Protein AF-A0A150IZF8-F1 (afdb_monomer_lite)

Structure (mmCIF, N/CA/C/O backbone):
data_AF-A0A150IZF8-F1
#
_entry.id   AF-A0A150IZF8-F1
#
loop_
_atom_site.group_PDB
_atom_site.id
_atom_site.type_symbol
_atom_site.label_atom_id
_atom_site.label_alt_id
_atom_site.label_comp_id
_atom_site.label_asym_id
_atom_site.label_entity_id
_atom_site.label_seq_id
_at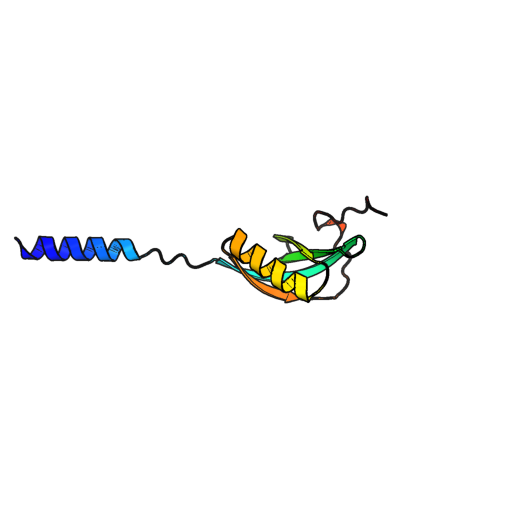om_site.pdbx_PDB_ins_code
_atom_site.Cartn_x
_atom_site.Cartn_y
_atom_site.Cartn_z
_atom_site.occupancy
_atom_site.B_iso_or_equiv
_atom_site.auth_seq_id
_atom_site.auth_comp_id
_atom_site.auth_asym_id
_atom_site.auth_atom_id
_atom_site.pdbx_PDB_model_num
ATOM 1 N N . MET A 1 1 ? -37.671 -17.285 40.863 1.00 53.28 1 MET A N 1
ATOM 2 C CA . MET A 1 1 ? -36.361 -17.750 40.343 1.00 53.28 1 MET A CA 1
ATOM 3 C C . MET A 1 1 ? -36.302 -17.890 38.814 1.00 53.28 1 MET A C 1
ATOM 5 O O . MET A 1 1 ? -35.320 -17.443 38.245 1.00 53.28 1 MET A O 1
ATOM 9 N N . LYS A 1 2 ? -37.339 -18.389 38.111 1.00 56.00 2 LYS A N 1
ATOM 10 C CA . LYS A 1 2 ? -37.344 -18.527 36.628 1.00 56.00 2 LYS A CA 1
ATOM 11 C C . LYS A 1 2 ? -37.054 -17.243 35.820 1.00 56.00 2 LYS A C 1
ATOM 13 O O . LYS A 1 2 ? -36.410 -17.320 34.784 1.00 56.00 2 LYS A O 1
ATOM 18 N N . LYS A 1 3 ? -37.501 -16.069 36.289 1.00 58.09 3 LYS A N 1
ATOM 19 C CA . LYS A 1 3 ? -37.347 -14.792 35.557 1.00 58.09 3 LYS A CA 1
ATOM 20 C C . LYS A 1 3 ? -35.904 -14.263 35.531 1.00 58.09 3 LYS A C 1
ATOM 22 O O . LYS A 1 3 ? -35.521 -13.610 34.574 1.00 58.09 3 LYS A O 1
ATOM 27 N N . ILE A 1 4 ? -35.102 -14.583 36.549 1.00 70.19 4 ILE A N 1
ATOM 28 C CA . ILE A 1 4 ? -33.710 -14.114 36.671 1.00 70.19 4 ILE A CA 1
ATOM 29 C C . ILE A 1 4 ? -32.796 -14.880 35.709 1.00 70.19 4 ILE A C 1
ATOM 31 O O . ILE A 1 4 ? -31.938 -14.281 35.073 1.00 70.19 4 ILE A O 1
ATOM 35 N N . ALA A 1 5 ? -33.039 -16.183 35.532 1.00 71.00 5 ALA A N 1
ATOM 36 C CA . ALA A 1 5 ? -32.301 -17.007 34.575 1.00 71.00 5 ALA A CA 1
ATOM 37 C C . ALA A 1 5 ? -32.476 -16.515 33.129 1.00 71.00 5 ALA A C 1
ATOM 39 O O . ALA A 1 5 ? -31.529 -16.533 32.350 1.00 71.00 5 ALA A O 1
ATOM 40 N N . PHE A 1 6 ? -33.670 -16.019 32.793 1.00 73.44 6 PHE A N 1
ATOM 41 C CA . PHE A 1 6 ? -33.952 -15.481 31.464 1.00 73.44 6 PHE A CA 1
ATOM 42 C C . PHE A 1 6 ? -33.208 -14.163 31.204 1.00 73.44 6 PHE A C 1
ATOM 44 O O . PHE A 1 6 ? -32.656 -13.970 30.127 1.00 73.44 6 PHE A O 1
ATOM 51 N N . VAL A 1 7 ? -33.127 -13.286 32.210 1.00 76.56 7 VAL A N 1
ATOM 52 C CA . VAL A 1 7 ? -32.376 -12.023 32.118 1.00 76.56 7 VAL A CA 1
ATOM 53 C C . VAL A 1 7 ? -30.869 -12.279 32.033 1.00 76.56 7 VAL A C 1
ATOM 55 O O . VAL A 1 7 ? -30.191 -11.641 31.233 1.00 76.56 7 VAL A O 1
ATOM 58 N N . LEU A 1 8 ? -30.345 -13.248 32.793 1.00 71.00 8 LEU A N 1
ATOM 59 C CA . LEU A 1 8 ? -28.930 -13.622 32.721 1.00 71.00 8 LEU A CA 1
ATOM 60 C C . LEU A 1 8 ? -28.556 -14.245 31.370 1.00 71.00 8 LEU A C 1
ATOM 62 O O . LEU A 1 8 ? -27.509 -13.917 30.822 1.00 71.00 8 LEU A O 1
ATOM 66 N N . ALA A 1 9 ? -29.414 -15.108 30.817 1.00 73.56 9 ALA A N 1
ATOM 67 C CA . ALA A 1 9 ? -29.203 -15.699 29.497 1.00 73.56 9 ALA A CA 1
ATOM 68 C C . ALA A 1 9 ? -29.235 -14.639 28.385 1.00 73.56 9 ALA A C 1
ATOM 70 O O . ALA A 1 9 ? -28.423 -14.687 27.464 1.00 73.56 9 ALA A O 1
ATOM 71 N N . LEU A 1 10 ? -30.127 -13.649 28.501 1.00 71.81 10 LEU A N 1
ATOM 72 C CA . LEU A 1 10 ? -30.210 -12.533 27.561 1.00 71.81 10 LEU A CA 1
ATOM 73 C C . LEU A 1 10 ? -28.962 -11.637 27.626 1.00 71.81 10 LEU A C 1
ATOM 75 O O . LEU A 1 10 ? -28.427 -11.260 26.588 1.00 71.81 10 LEU A O 1
ATOM 79 N N . LEU A 1 11 ? -28.461 -11.342 28.831 1.00 71.62 11 LEU A N 1
ATOM 80 C CA . LEU A 1 11 ? -27.217 -10.587 29.030 1.00 71.62 11 LEU A CA 1
ATOM 81 C C . LEU A 1 11 ? -25.992 -11.337 28.492 1.00 71.62 11 LEU A C 1
ATOM 83 O O . LEU A 1 11 ? -25.106 -10.712 27.916 1.00 71.62 11 LEU A O 1
ATOM 87 N N . PHE A 1 12 ? -25.963 -12.667 28.612 1.00 68.75 12 PHE A N 1
ATOM 88 C CA . PHE A 1 12 ? -24.915 -13.490 28.004 1.00 68.75 12 PHE A CA 1
ATOM 89 C C . PHE A 1 12 ? -24.959 -13.447 26.470 1.00 68.75 12 PHE A C 1
ATOM 91 O O . PHE A 1 12 ? -23.918 -13.290 25.839 1.00 68.75 12 PHE A O 1
ATOM 98 N N . PHE A 1 13 ? -26.152 -13.508 25.870 1.00 64.25 13 PHE A N 1
ATOM 99 C CA . PHE A 1 13 ? -26.325 -13.384 24.417 1.00 64.25 13 PHE A CA 1
ATOM 100 C C . PHE A 1 13 ? -25.950 -11.991 23.885 1.00 64.25 13 PHE A C 1
ATOM 102 O O . PHE A 1 13 ? -25.356 -11.872 22.814 1.00 64.25 13 PHE A O 1
ATOM 109 N N . LEU A 1 14 ? -26.250 -10.932 24.642 1.00 61.03 14 LEU A N 1
ATOM 110 C CA . LEU A 1 14 ? -25.866 -9.557 24.305 1.00 61.03 14 L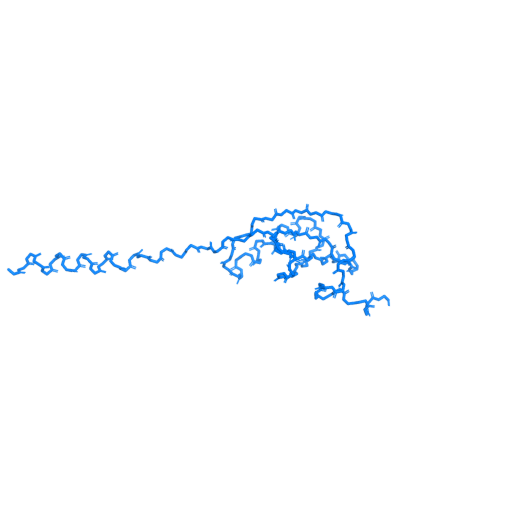EU A CA 1
ATOM 111 C C . LEU A 1 14 ? -24.365 -9.299 24.511 1.00 61.03 14 LEU A C 1
ATOM 113 O O . LEU A 1 14 ? -23.777 -8.512 23.777 1.00 61.03 14 LEU A O 1
ATOM 117 N N . GLY A 1 15 ? -23.717 -9.991 25.453 1.00 60.16 15 GLY A N 1
ATOM 118 C CA . GLY A 1 15 ? -22.269 -9.901 25.660 1.00 60.16 15 GLY A CA 1
ATOM 119 C C . GLY A 1 15 ? -21.454 -10.445 24.481 1.00 60.16 15 GLY A C 1
ATOM 120 O O . GLY A 1 15 ? -20.386 -9.913 24.180 1.00 60.16 15 GLY A O 1
ATOM 121 N N . THR A 1 16 ? -21.972 -11.451 23.768 1.00 60.75 16 THR A N 1
ATOM 122 C CA . THR A 1 16 ? -21.264 -12.108 22.654 1.00 60.75 16 THR A CA 1
ATOM 123 C C . THR A 1 16 ? -21.304 -11.355 21.322 1.00 60.75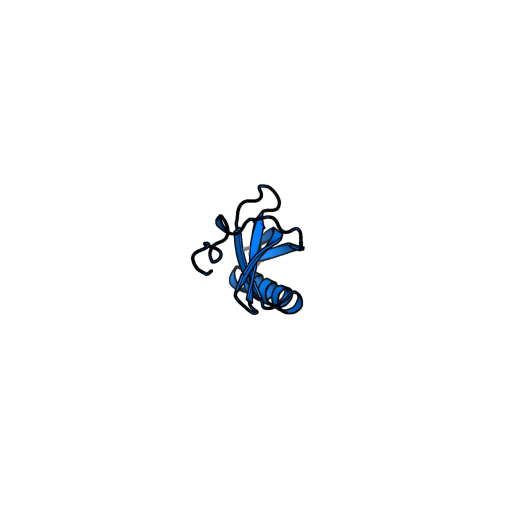 16 THR A C 1
ATOM 125 O O . THR A 1 16 ? -20.491 -11.644 20.452 1.00 60.75 16 THR A O 1
ATOM 128 N N . VAL A 1 17 ? -22.194 -10.372 21.143 1.00 58.03 17 VAL A N 1
ATOM 129 C CA . VAL A 1 17 ? -22.300 -9.589 19.888 1.00 58.03 17 VAL A CA 1
ATOM 130 C C . VAL A 1 17 ? -21.377 -8.362 19.837 1.00 58.03 17 VAL A C 1
ATOM 132 O O . VAL A 1 17 ? -21.396 -7.612 18.867 1.00 58.03 17 VAL A O 1
ATOM 135 N N . SER A 1 18 ? -20.521 -8.166 20.842 1.00 54.22 18 SER A N 1
ATOM 136 C CA . SER A 1 18 ? -19.714 -6.943 20.995 1.00 54.22 18 SER A CA 1
ATOM 137 C C . SER A 1 18 ? -18.440 -6.875 20.142 1.00 54.22 18 SER A C 1
ATOM 139 O O . SER A 1 18 ? -17.687 -5.915 20.265 1.00 54.22 18 SER A O 1
ATOM 141 N N . MET A 1 19 ? -18.168 -7.856 19.279 1.00 58.88 19 MET A N 1
ATOM 142 C CA . MET A 1 19 ? -16.984 -7.840 18.410 1.00 58.88 19 MET A CA 1
ATOM 143 C C . MET A 1 19 ? -17.380 -7.607 16.953 1.00 58.88 19 MET A C 1
ATOM 145 O O . MET A 1 19 ? -17.139 -8.438 16.082 1.00 58.88 19 MET A O 1
ATOM 149 N N . ALA A 1 20 ? -17.985 -6.455 16.668 1.00 58.81 20 ALA A N 1
ATOM 150 C CA . ALA A 1 20 ? -17.855 -5.892 15.332 1.00 58.81 20 ALA A CA 1
ATOM 151 C C . ALA A 1 20 ? -16.385 -5.463 15.186 1.00 58.81 20 ALA A C 1
ATOM 153 O O . ALA A 1 20 ? -15.979 -4.457 15.765 1.00 58.81 20 ALA A O 1
ATOM 154 N N . SER A 1 21 ? -15.567 -6.277 14.508 1.00 59.34 21 SER A N 1
ATOM 155 C CA . SER A 1 21 ? -14.180 -5.914 14.204 1.00 59.34 21 SER A CA 1
ATOM 156 C C . SER A 1 21 ? -14.202 -4.648 13.351 1.00 59.34 21 SER A C 1
ATOM 158 O O . SER A 1 21 ? -14.667 -4.668 12.212 1.00 59.34 21 SER A O 1
ATOM 160 N N . ALA A 1 22 ? -13.779 -3.524 13.923 1.00 69.75 22 ALA A N 1
ATOM 161 C CA . ALA A 1 22 ? -13.571 -2.308 13.161 1.00 69.75 22 ALA A CA 1
ATOM 162 C C . ALA A 1 22 ? -12.259 -2.474 12.384 1.00 69.75 22 ALA A C 1
ATOM 164 O O . ALA A 1 22 ? -11.182 -2.415 12.978 1.00 69.75 22 ALA A O 1
ATOM 165 N N . THR A 1 23 ? -12.352 -2.705 11.072 1.00 78.12 23 THR A N 1
ATOM 166 C CA . THR A 1 23 ? -11.195 -2.729 10.167 1.00 78.12 23 THR A CA 1
ATOM 167 C C . THR A 1 23 ? -10.349 -1.472 10.384 1.00 78.12 23 THR A C 1
ATOM 169 O O . THR A 1 23 ? -10.857 -0.345 10.394 1.00 78.12 23 THR A O 1
ATOM 172 N N . THR A 1 24 ? -9.045 -1.656 10.599 1.00 86.88 24 THR A N 1
ATOM 173 C CA . THR A 1 24 ? -8.159 -0.554 10.997 1.00 86.88 24 THR A CA 1
ATOM 174 C C . THR A 1 24 ? -7.966 0.403 9.825 1.00 86.88 24 THR A C 1
ATOM 176 O O . THR A 1 24 ? -7.480 0.004 8.771 1.00 86.88 24 THR A O 1
ATOM 179 N N . THR A 1 25 ? -8.314 1.680 10.001 1.00 91.44 25 THR A N 1
ATOM 180 C CA . THR A 1 25 ? -8.102 2.700 8.964 1.00 91.44 25 THR A CA 1
ATOM 181 C C . THR A 1 25 ? -6.702 3.304 9.077 1.00 91.44 25 THR A C 1
ATOM 183 O O . THR A 1 25 ? -6.290 3.705 10.166 1.00 91.44 25 THR A O 1
ATOM 186 N N . LYS A 1 26 ? -5.973 3.403 7.962 1.00 91.75 26 LYS A N 1
ATOM 187 C CA . LYS A 1 26 ? -4.641 4.019 7.880 1.00 91.75 26 LYS A CA 1
ATOM 188 C C . LYS A 1 26 ? -4.594 5.061 6.771 1.00 91.75 26 LYS A C 1
ATOM 190 O O . LYS A 1 26 ? -5.166 4.854 5.707 1.00 91.75 26 LYS A O 1
ATOM 195 N N . VAL A 1 27 ? -3.895 6.169 7.012 1.00 93.62 27 VAL A N 1
ATOM 196 C CA . VAL A 1 27 ? -3.734 7.246 6.026 1.00 93.62 27 VAL A CA 1
ATOM 197 C C . VAL A 1 27 ? -2.334 7.172 5.437 1.00 93.62 27 VAL A C 1
ATOM 199 O O . VAL A 1 27 ? -1.353 7.245 6.175 1.00 93.62 27 VAL A O 1
ATOM 202 N N . VAL A 1 28 ? -2.235 7.031 4.117 1.00 92.75 28 VAL A N 1
ATOM 203 C CA . VAL A 1 28 ? -0.959 6.779 3.438 1.00 92.75 28 VAL A CA 1
ATOM 204 C C . VAL A 1 28 ? -0.764 7.671 2.218 1.00 92.75 28 VAL A C 1
ATOM 206 O O . VAL A 1 28 ? -1.711 8.075 1.546 1.00 92.75 28 VAL A O 1
ATOM 209 N N . ASN A 1 29 ? 0.493 7.953 1.900 1.00 91.50 29 ASN A N 1
ATOM 210 C CA . ASN A 1 29 ? 0.892 8.545 0.633 1.00 91.50 29 ASN A CA 1
ATOM 211 C C . ASN A 1 29 ? 1.505 7.460 -0.247 1.00 91.50 29 ASN A C 1
ATOM 213 O O . ASN A 1 29 ? 2.457 6.795 0.161 1.00 91.50 29 ASN A O 1
ATOM 217 N N . LEU A 1 30 ? 0.984 7.315 -1.461 1.00 91.00 30 LEU A N 1
ATOM 218 C CA . LEU A 1 30 ? 1.521 6.422 -2.479 1.00 91.00 30 LEU A CA 1
ATOM 219 C C . LEU A 1 30 ? 2.395 7.226 -3.431 1.00 91.00 30 LEU A C 1
ATOM 221 O O . LEU A 1 30 ? 1.956 8.241 -3.977 1.00 91.00 30 LEU A O 1
ATOM 225 N N . LYS A 1 31 ? 3.634 6.776 -3.622 1.00 87.81 31 LYS A N 1
ATOM 226 C CA . LYS A 1 31 ? 4.605 7.417 -4.515 1.00 87.81 31 LYS A CA 1
ATOM 227 C C . LYS A 1 31 ? 5.274 6.360 -5.370 1.00 87.81 31 LYS A C 1
ATOM 229 O O . LYS A 1 31 ? 5.641 5.305 -4.857 1.00 87.81 31 LYS A O 1
ATOM 234 N N . GLN A 1 32 ? 5.472 6.646 -6.651 1.00 87.06 32 GLN A N 1
ATOM 235 C CA . GLN A 1 32 ? 6.293 5.789 -7.498 1.00 87.06 32 GLN A CA 1
ATOM 236 C C . GLN A 1 32 ? 7.740 5.814 -6.990 1.00 87.06 32 GLN A C 1
ATOM 238 O O . GLN A 1 32 ? 8.355 6.875 -6.909 1.00 87.06 32 GLN A O 1
ATOM 243 N N . ALA A 1 33 ? 8.272 4.648 -6.636 1.00 84.81 33 ALA A N 1
ATOM 244 C CA . ALA A 1 33 ? 9.631 4.500 -6.132 1.00 84.81 33 ALA A CA 1
ATOM 245 C C . ALA A 1 33 ? 10.605 4.129 -7.253 1.00 84.81 33 ALA A C 1
ATOM 247 O O . ALA A 1 33 ? 11.626 4.794 -7.427 1.00 84.81 33 ALA A O 1
ATOM 248 N N . CYS A 1 34 ? 10.270 3.111 -8.044 1.00 83.00 34 CYS A N 1
ATOM 249 C CA . CYS A 1 34 ? 11.039 2.706 -9.216 1.00 83.00 34 CYS A CA 1
ATOM 250 C C . CYS A 1 34 ? 10.145 2.013 -10.254 1.00 83.00 34 CYS A C 1
ATOM 252 O O . CYS A 1 34 ? 8.946 1.810 -10.044 1.00 83.00 34 CYS A O 1
ATOM 254 N N . ARG A 1 35 ? 10.725 1.704 -11.414 1.00 84.88 35 ARG A N 1
ATOM 255 C CA . ARG A 1 35 ? 10.064 0.997 -12.510 1.00 84.88 35 ARG A CA 1
ATOM 256 C C . ARG A 1 35 ? 11.033 -0.027 -13.086 1.00 84.88 35 ARG A C 1
ATOM 258 O O . ARG A 1 35 ? 12.177 0.327 -13.357 1.00 84.88 35 ARG A O 1
ATOM 265 N N . SER A 1 36 ? 10.559 -1.247 -13.296 1.00 82.81 36 SER A N 1
ATOM 266 C CA . SER A 1 36 ? 11.290 -2.321 -13.964 1.00 82.81 36 SER A CA 1
ATOM 267 C C . SER A 1 36 ? 10.450 -2.818 -15.136 1.00 82.81 36 SER A C 1
ATOM 269 O O . SER A 1 36 ? 9.430 -3.481 -14.951 1.00 82.81 36 SER A O 1
ATOM 271 N N . GLY A 1 37 ? 10.826 -2.410 -16.352 1.00 85.31 37 GLY A N 1
ATOM 272 C CA . GLY A 1 37 ? 10.014 -2.639 -17.549 1.00 85.31 37 GLY A CA 1
ATOM 273 C C . GLY A 1 37 ? 8.622 -2.012 -17.422 1.00 85.31 37 GLY A C 1
ATOM 274 O O . GLY A 1 37 ? 8.492 -0.795 -17.253 1.00 85.31 37 GLY A O 1
ATOM 275 N N . ASP A 1 38 ? 7.587 -2.847 -17.483 1.00 87.31 38 ASP A N 1
ATOM 276 C CA . ASP A 1 38 ? 6.188 -2.425 -17.357 1.00 87.31 38 ASP A CA 1
ATOM 277 C C . ASP A 1 38 ? 5.702 -2.351 -15.905 1.00 87.31 38 ASP A C 1
ATOM 279 O O . ASP A 1 38 ? 4.728 -1.657 -15.626 1.00 87.31 38 ASP A O 1
ATOM 283 N N . ILE A 1 39 ? 6.421 -2.960 -14.960 1.00 89.25 39 ILE A N 1
ATOM 284 C CA . ILE A 1 39 ? 6.044 -2.970 -13.546 1.00 89.25 39 ILE A CA 1
ATOM 285 C C . ILE A 1 39 ? 6.540 -1.695 -12.867 1.00 89.25 39 ILE A C 1
ATOM 287 O O . ILE A 1 39 ? 7.724 -1.347 -12.911 1.00 89.25 39 ILE A O 1
ATOM 291 N N . ILE A 1 40 ? 5.631 -1.007 -12.187 1.00 88.69 40 ILE A N 1
ATOM 292 C CA . ILE A 1 40 ? 5.907 0.148 -11.343 1.00 88.69 40 ILE A CA 1
ATOM 293 C C . ILE A 1 40 ? 5.805 -0.279 -9.880 1.00 88.69 40 ILE A C 1
ATOM 295 O O . ILE A 1 40 ? 4.787 -0.814 -9.442 1.00 88.69 40 ILE A O 1
ATOM 299 N N . ILE A 1 41 ? 6.852 0.007 -9.109 1.00 88.75 41 ILE A N 1
ATOM 300 C CA . ILE A 1 41 ? 6.860 -0.206 -7.663 1.00 88.75 41 ILE A CA 1
ATOM 301 C C . ILE A 1 41 ? 6.460 1.102 -6.988 1.00 88.75 41 ILE A C 1
ATOM 303 O O . ILE A 1 41 ? 7.152 2.119 -7.097 1.00 88.75 41 ILE A O 1
ATOM 307 N N . TYR A 1 42 ? 5.341 1.073 -6.276 1.00 89.50 42 TYR A N 1
ATOM 308 C CA . TYR A 1 42 ? 4.823 2.175 -5.481 1.00 89.50 42 TYR A CA 1
ATOM 309 C C . TYR A 1 42 ? 5.178 1.962 -4.010 1.00 89.50 42 TYR A C 1
ATOM 311 O O . TYR A 1 42 ? 4.792 0.967 -3.399 1.00 89.50 42 TYR A O 1
ATOM 319 N N . GLY A 1 43 ? 5.900 2.911 -3.421 1.00 89.88 43 GLY A N 1
ATOM 320 C CA . GLY A 1 43 ? 6.122 2.957 -1.981 1.00 89.88 43 GLY A CA 1
ATOM 321 C C . GLY A 1 43 ? 4.889 3.506 -1.268 1.00 89.88 43 GLY A C 1
ATOM 322 O O . GLY A 1 43 ? 4.317 4.517 -1.690 1.00 89.88 43 GLY A O 1
ATOM 323 N N . MET A 1 44 ? 4.496 2.850 -0.179 1.00 91.56 44 MET A N 1
ATOM 324 C CA . MET A 1 44 ? 3.426 3.286 0.709 1.00 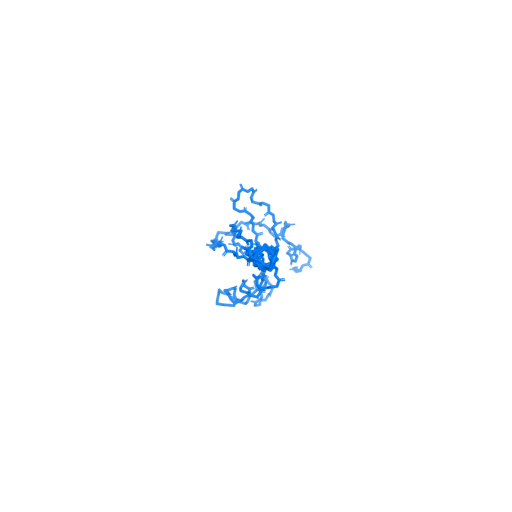91.56 44 MET A CA 1
ATOM 325 C C . MET A 1 44 ? 4.032 3.881 1.976 1.00 91.56 44 MET A C 1
ATOM 327 O O . MET A 1 44 ? 4.690 3.180 2.744 1.00 91.56 44 MET A O 1
ATOM 331 N N . PHE A 1 45 ? 3.803 5.174 2.188 1.00 90.06 45 PHE A N 1
ATOM 332 C CA . PHE A 1 45 ? 4.379 5.935 3.294 1.00 90.06 45 PHE A CA 1
ATOM 333 C C . PHE A 1 45 ? 3.284 6.389 4.255 1.00 90.06 45 PHE A C 1
ATOM 335 O O . PHE A 1 45 ? 2.257 6.894 3.800 1.00 90.06 45 PHE A O 1
ATOM 342 N N . ASP A 1 46 ? 3.504 6.270 5.561 1.00 90.44 46 ASP A N 1
ATOM 343 C CA . ASP A 1 46 ? 2.575 6.798 6.561 1.00 90.44 46 ASP A CA 1
ATOM 344 C C . ASP A 1 46 ? 2.461 8.324 6.398 1.00 90.44 46 ASP A C 1
ATOM 346 O O . ASP A 1 46 ? 3.460 9.036 6.247 1.00 90.44 46 ASP A O 1
ATOM 350 N N . ALA A 1 47 ? 1.237 8.851 6.375 1.00 88.94 47 ALA A N 1
ATOM 351 C CA . ALA A 1 47 ? 1.022 10.277 6.145 1.00 88.94 47 ALA A CA 1
ATOM 352 C C . ALA A 1 47 ? 1.507 11.175 7.299 1.00 88.94 47 ALA A C 1
ATOM 354 O O . ALA A 1 47 ? 1.727 12.367 7.081 1.00 88.94 47 ALA A O 1
ATOM 355 N N . LYS A 1 48 ? 1.677 10.629 8.507 1.00 88.12 48 LYS A N 1
ATOM 356 C CA . LYS A 1 48 ? 2.082 11.357 9.713 1.00 88.12 48 LYS A CA 1
ATOM 357 C C . LYS A 1 48 ? 3.590 11.564 9.786 1.00 88.12 48 LYS A C 1
ATOM 359 O O . LYS A 1 48 ? 4.028 12.667 10.103 1.00 88.12 48 LYS A O 1
ATOM 364 N N . ASP A 1 49 ? 4.370 10.517 9.534 1.00 88.44 49 ASP A N 1
ATOM 365 C CA . ASP A 1 49 ? 5.825 10.530 9.740 1.00 88.44 49 ASP A CA 1
ATOM 366 C C . ASP A 1 49 ? 6.644 10.180 8.488 1.00 88.44 49 ASP A C 1
ATOM 368 O O . ASP A 1 49 ? 7.869 10.258 8.521 1.00 88.44 49 ASP A O 1
ATOM 372 N N . ASN A 1 50 ? 5.988 9.892 7.358 1.00 84.31 50 ASN A N 1
ATOM 373 C CA . ASN A 1 50 ? 6.611 9.427 6.115 1.00 84.31 50 ASN A CA 1
ATOM 374 C C . ASN A 1 50 ? 7.431 8.135 6.268 1.00 84.31 50 ASN A C 1
ATOM 376 O O . ASN A 1 50 ? 8.267 7.853 5.410 1.00 84.31 50 ASN A O 1
ATOM 380 N N . SER A 1 51 ? 7.201 7.337 7.310 1.00 87.25 51 SER A N 1
ATOM 381 C CA . SER A 1 51 ? 7.809 6.013 7.420 1.00 87.25 51 SER A CA 1
ATOM 382 C C . SER A 1 51 ? 7.291 5.080 6.324 1.00 87.25 51 SER A C 1
ATOM 384 O O . SER A 1 51 ? 6.133 5.162 5.906 1.00 87.25 51 SER A O 1
ATOM 386 N N . VAL A 1 52 ? 8.156 4.192 5.829 1.00 87.31 52 VAL A N 1
ATOM 387 C CA . VAL A 1 52 ? 7.774 3.192 4.825 1.00 87.31 52 VAL A CA 1
ATOM 388 C C . VAL A 1 52 ? 6.935 2.114 5.500 1.00 87.31 52 VAL A C 1
ATOM 390 O O . VAL A 1 52 ? 7.401 1.407 6.390 1.00 87.31 52 VAL A O 1
ATOM 393 N N . MET A 1 53 ? 5.693 1.976 5.054 1.00 87.69 53 MET A N 1
ATOM 394 C CA . MET A 1 53 ? 4.752 0.968 5.540 1.00 87.69 53 MET A CA 1
ATOM 395 C C . MET A 1 53 ? 4.756 -0.297 4.684 1.00 87.69 53 MET A C 1
ATOM 397 O O . MET A 1 53 ? 4.345 -1.362 5.144 1.00 87.69 53 MET A O 1
ATOM 401 N N . GLY A 1 54 ? 5.174 -0.177 3.426 1.00 88.56 54 GLY A N 1
ATOM 402 C CA . GLY A 1 54 ? 5.227 -1.286 2.488 1.00 88.56 54 GLY A CA 1
ATOM 403 C C . GLY A 1 54 ? 5.309 -0.818 1.045 1.00 88.56 54 GLY A C 1
ATOM 404 O O . GLY A 1 54 ? 5.526 0.364 0.765 1.00 88.56 54 GLY A O 1
ATOM 405 N N . THR A 1 55 ? 5.126 -1.766 0.134 1.00 90.44 55 THR A N 1
ATOM 406 C CA . THR A 1 55 ? 5.215 -1.554 -1.309 1.00 90.44 55 THR A CA 1
ATOM 407 C C . THR A 1 55 ? 4.036 -2.203 -2.021 1.00 90.44 55 THR A C 1
ATOM 409 O O . THR A 1 55 ? 3.449 -3.170 -1.530 1.00 90.44 55 THR A O 1
ATOM 412 N N . ILE A 1 56 ? 3.659 -1.634 -3.163 1.00 91.81 56 ILE A N 1
ATOM 413 C CA . ILE A 1 56 ? 2.632 -2.159 -4.060 1.00 91.81 56 ILE A CA 1
ATOM 414 C C . ILE A 1 56 ? 3.208 -2.154 -5.470 1.00 91.81 56 ILE A C 1
ATOM 416 O O . ILE A 1 56 ? 3.682 -1.124 -5.942 1.00 91.81 56 ILE A O 1
ATOM 420 N N . GLU A 1 57 ? 3.155 -3.293 -6.143 1.00 91.75 57 GLU A N 1
ATOM 421 C CA . GLU A 1 57 ? 3.544 -3.423 -7.545 1.00 91.75 57 GLU A CA 1
ATOM 422 C C . GLU A 1 57 ? 2.301 -3.314 -8.428 1.00 91.75 57 GLU A C 1
ATOM 424 O O . GLU A 1 57 ? 1.265 -3.911 -8.123 1.00 91.75 57 GLU A O 1
ATOM 429 N N . ALA A 1 58 ? 2.387 -2.537 -9.505 1.00 92.31 58 ALA A N 1
ATOM 430 C CA . ALA A 1 58 ? 1.323 -2.420 -10.497 1.00 92.31 58 ALA A CA 1
ATOM 431 C C . ALA A 1 58 ? 1.873 -1.950 -11.850 1.00 92.31 58 ALA A C 1
ATOM 433 O O . ALA A 1 58 ? 2.877 -1.248 -11.904 1.00 92.31 58 ALA A O 1
ATOM 434 N N . GLU A 1 59 ? 1.200 -2.291 -12.948 1.00 91.12 59 GLU A N 1
ATOM 435 C CA . GLU A 1 59 ? 1.623 -1.919 -14.313 1.00 91.12 59 GLU A CA 1
ATOM 436 C C . GLU A 1 59 ? 1.147 -0.509 -14.721 1.00 91.12 59 GLU A C 1
ATOM 438 O O . GLU A 1 59 ? 1.547 0.059 -15.740 1.00 91.12 59 GLU A O 1
ATOM 443 N N . GLY A 1 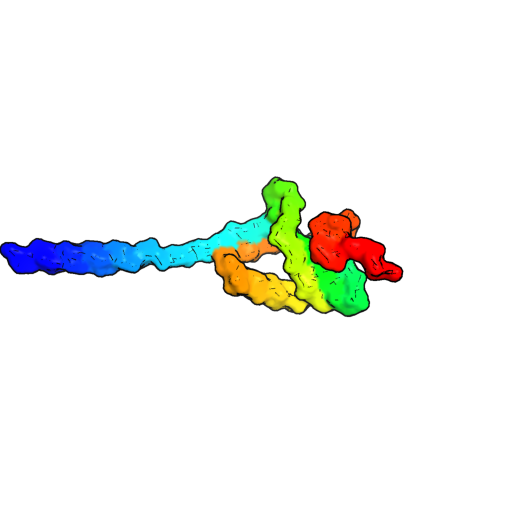60 ? 0.318 0.113 -13.882 1.00 84.88 60 GLY A N 1
ATOM 444 C CA . GLY A 1 60 ? -0.196 1.459 -14.075 1.00 84.88 60 GLY A CA 1
ATOM 445 C C . GLY A 1 60 ? -1.211 1.845 -13.006 1.00 84.88 60 GLY A C 1
ATOM 446 O O . GLY A 1 60 ? -1.462 1.112 -12.051 1.00 84.88 60 GLY A O 1
ATOM 447 N N . PHE A 1 61 ? -1.830 3.016 -13.172 1.00 82.25 61 PHE A N 1
ATOM 448 C CA . PHE A 1 61 ? -2.745 3.567 -12.167 1.00 82.25 61 PHE A CA 1
ATOM 449 C C . PHE A 1 61 ? -3.998 2.703 -11.935 1.00 82.25 61 PHE A C 1
ATOM 451 O O . PHE A 1 61 ? -4.432 2.544 -10.796 1.00 82.25 61 PHE A O 1
ATOM 458 N N . TYR A 1 62 ? -4.583 2.125 -12.988 1.00 87.44 62 TYR A N 1
ATOM 459 C CA . TYR A 1 62 ? -5.768 1.271 -12.842 1.00 87.44 62 TYR A CA 1
ATOM 460 C C . TYR A 1 62 ? -5.459 -0.020 -12.075 1.00 87.44 62 TYR A C 1
ATOM 462 O O . TYR A 1 62 ? -6.227 -0.413 -11.191 1.00 87.44 62 TYR A O 1
ATOM 470 N N . ASP A 1 63 ? -4.307 -0.628 -12.349 1.00 92.38 63 ASP A N 1
ATOM 471 C CA . ASP A 1 63 ? -3.856 -1.819 -11.631 1.00 92.38 63 ASP A CA 1
ATOM 472 C C . ASP A 1 63 ? -3.475 -1.492 -10.192 1.00 92.38 63 ASP A C 1
ATOM 474 O O . ASP A 1 63 ? -3.785 -2.266 -9.291 1.00 92.38 63 ASP A O 1
ATOM 478 N N . LEU A 1 64 ? -2.918 -0.302 -9.943 1.00 91.44 64 LEU A N 1
ATOM 479 C CA . LEU A 1 64 ? -2.618 0.177 -8.597 1.00 91.44 64 LEU A CA 1
ATOM 480 C C . LEU A 1 64 ? -3.880 0.231 -7.726 1.00 91.44 64 LEU A C 1
ATOM 482 O O . LEU A 1 64 ? -3.860 -0.259 -6.600 1.00 91.44 64 LEU A O 1
ATOM 486 N N . VAL A 1 65 ? -5.000 0.757 -8.234 1.00 93.50 65 VAL A N 1
ATOM 487 C CA . VAL A 1 65 ? -6.272 0.789 -7.482 1.00 93.50 65 VAL A CA 1
ATOM 488 C C . VAL A 1 65 ? -6.740 -0.622 -7.114 1.00 93.50 65 VAL A C 1
ATOM 490 O O . VAL A 1 65 ? -7.248 -0.846 -6.013 1.00 93.50 65 VAL A O 1
ATOM 493 N N . THR A 1 66 ? -6.556 -1.588 -8.013 1.00 95.12 66 THR A N 1
ATOM 494 C CA . THR A 1 66 ? -6.901 -2.992 -7.755 1.00 95.12 66 THR A CA 1
ATOM 495 C C . THR A 1 66 ? -5.952 -3.619 -6.736 1.00 95.12 66 THR A C 1
ATOM 497 O O . THR A 1 66 ? -6.404 -4.256 -5.785 1.00 95.12 66 THR A O 1
ATOM 500 N N . ALA A 1 67 ? -4.649 -3.385 -6.876 1.00 94.75 67 ALA A N 1
ATOM 501 C CA . ALA A 1 67 ? -3.624 -3.884 -5.969 1.00 94.75 67 ALA A CA 1
ATOM 502 C C . ALA A 1 67 ? -3.783 -3.321 -4.545 1.00 94.75 67 ALA A C 1
ATOM 504 O O . ALA A 1 67 ? -3.602 -4.057 -3.575 1.00 94.75 67 ALA A O 1
ATOM 505 N N . ILE A 1 68 ? -4.223 -2.064 -4.399 1.00 94.88 68 ILE A N 1
ATOM 506 C CA . ILE A 1 68 ? -4.585 -1.468 -3.103 1.00 94.88 68 ILE A CA 1
ATOM 507 C C . ILE A 1 68 ? -5.720 -2.251 -2.441 1.00 94.88 68 ILE A C 1
ATOM 509 O O . ILE A 1 68 ? -5.595 -2.616 -1.277 1.00 94.88 68 ILE A O 1
ATOM 513 N N . LYS A 1 69 ? -6.796 -2.575 -3.169 1.00 94.31 69 LYS A N 1
ATOM 514 C CA . LYS A 1 69 ? -7.913 -3.357 -2.605 1.00 94.31 69 LYS A CA 1
ATOM 515 C C . LYS A 1 69 ? -7.475 -4.752 -2.171 1.00 94.31 69 LYS A C 1
ATOM 517 O O . LYS A 1 69 ? -7.907 -5.245 -1.132 1.00 94.31 69 LYS A O 1
ATOM 522 N N . VAL A 1 70 ? -6.602 -5.392 -2.951 1.00 95.19 70 VAL A N 1
ATOM 523 C CA . VAL A 1 70 ? -6.015 -6.687 -2.577 1.00 95.19 70 VAL A CA 1
ATOM 524 C C . VAL A 1 70 ? -5.175 -6.545 -1.306 1.00 95.19 70 VAL A C 1
ATOM 526 O O . VAL A 1 70 ? -5.267 -7.393 -0.418 1.00 95.19 70 VAL A O 1
ATOM 529 N N . TYR A 1 71 ? -4.397 -5.467 -1.179 1.00 93.44 71 TYR A N 1
ATOM 530 C CA . TYR A 1 71 ? -3.629 -5.170 0.027 1.00 93.44 71 TYR A CA 1
ATOM 531 C C . TYR A 1 71 ? -4.536 -4.943 1.248 1.00 93.44 71 TYR A C 1
ATOM 533 O O . TYR A 1 71 ? -4.288 -5.537 2.296 1.00 93.44 71 TYR A O 1
ATOM 541 N N . GLU A 1 72 ? -5.585 -4.130 1.122 1.00 93.69 72 GLU A N 1
ATOM 542 C CA . GLU A 1 72 ? -6.573 -3.865 2.179 1.00 93.69 72 GLU A CA 1
ATOM 543 C C . GLU A 1 72 ? -7.195 -5.163 2.705 1.00 93.69 72 GLU A C 1
ATOM 545 O O . GLU A 1 72 ? -7.160 -5.429 3.907 1.00 93.69 72 GLU A O 1
ATOM 550 N N . LEU A 1 73 ? -7.671 -6.021 1.796 1.00 92.81 73 LEU A N 1
ATOM 551 C CA . LEU A 1 73 ? -8.269 -7.314 2.134 1.00 92.81 73 LEU A CA 1
ATOM 552 C C . LEU A 1 73 ? -7.270 -8.265 2.799 1.00 92.81 73 LEU A C 1
ATOM 554 O O . LEU A 1 73 ? -7.602 -8.925 3.780 1.00 92.81 73 LEU A O 1
ATOM 558 N N . LYS A 1 74 ? -6.040 -8.341 2.279 1.00 92.88 74 LYS A N 1
ATOM 559 C CA . LYS A 1 74 ? -4.999 -9.233 2.808 1.00 92.88 74 LYS A CA 1
ATOM 560 C C . LYS A 1 74 ? -4.568 -8.850 4.225 1.00 92.88 74 LYS A C 1
ATOM 562 O O . LYS A 1 74 ? -4.176 -9.728 4.989 1.00 92.88 74 LYS A O 1
ATOM 567 N N . ASN A 1 75 ? -4.598 -7.561 4.552 1.00 90.75 75 ASN A N 1
ATOM 568 C CA . ASN A 1 75 ? -4.081 -7.039 5.816 1.00 90.75 75 ASN A CA 1
ATOM 569 C C . ASN A 1 75 ? -5.182 -6.632 6.812 1.00 90.75 75 ASN A C 1
ATOM 571 O O . ASN A 1 75 ? -4.837 -6.153 7.888 1.00 90.75 75 ASN A O 1
ATOM 575 N N . ASP A 1 76 ? -6.466 -6.807 6.474 1.00 91.56 76 ASP A N 1
ATOM 576 C CA . ASP A 1 76 ? -7.620 -6.321 7.253 1.00 91.56 76 ASP A CA 1
ATOM 577 C C . ASP A 1 76 ? -7.468 -4.842 7.668 1.00 91.56 76 ASP A C 1
ATOM 579 O O . ASP A 1 76 ? -7.618 -4.440 8.828 1.00 91.56 76 ASP A O 1
ATOM 583 N N . VAL A 1 77 ? -7.116 -4.010 6.685 1.00 91.31 77 VAL A N 1
ATOM 584 C CA . VAL A 1 77 ? -6.985 -2.556 6.836 1.00 91.31 77 VAL A CA 1
ATOM 585 C C . VAL A 1 77 ? -7.788 -1.835 5.767 1.00 91.31 77 VAL A C 1
ATOM 587 O O . VAL A 1 77 ? -7.967 -2.342 4.666 1.00 91.31 77 VAL A O 1
ATOM 590 N N . HIS A 1 78 ? -8.205 -0.613 6.073 1.00 93.19 78 HIS A N 1
ATOM 591 C CA . HIS A 1 78 ? -8.728 0.323 5.090 1.00 93.19 78 HIS A CA 1
ATOM 592 C C . HIS A 1 78 ? -7.732 1.466 4.905 1.00 93.19 78 HIS A C 1
ATOM 594 O O . HIS A 1 78 ? -7.305 2.092 5.876 1.00 93.19 78 HIS A O 1
ATOM 600 N N . LEU A 1 79 ? -7.331 1.738 3.671 1.00 93.81 79 LEU A N 1
ATOM 601 C CA . LEU A 1 79 ? -6.371 2.772 3.332 1.00 93.81 79 LEU A CA 1
ATOM 602 C C . LEU A 1 79 ? -7.100 4.017 2.823 1.00 93.81 79 LEU A C 1
ATOM 604 O O . LEU A 1 79 ? -7.767 3.998 1.793 1.00 93.81 79 LEU A O 1
ATOM 608 N N . ILE A 1 80 ? -6.886 5.140 3.500 1.00 94.62 80 ILE A N 1
ATOM 609 C CA . ILE A 1 80 ? -7.140 6.470 2.949 1.00 94.62 80 ILE A CA 1
ATOM 610 C C . ILE A 1 80 ? -5.841 6.905 2.285 1.00 94.62 80 ILE A C 1
ATOM 612 O O . ILE A 1 80 ? -4.888 7.300 2.957 1.00 94.62 80 ILE A O 1
ATOM 616 N N . TRP A 1 81 ? -5.773 6.783 0.967 1.00 92.81 81 TRP A N 1
ATOM 617 C CA . TRP A 1 81 ? -4.540 7.007 0.227 1.00 92.81 81 TRP A CA 1
ATOM 618 C C . TRP A 1 81 ? -4.600 8.270 -0.624 1.00 92.81 81 TRP A C 1
ATOM 620 O O . TRP A 1 81 ? -5.631 8.615 -1.200 1.00 92.81 81 TRP A O 1
ATOM 630 N N . ASN A 1 82 ? -3.458 8.943 -0.724 1.00 90.88 82 ASN A N 1
ATOM 631 C CA . ASN A 1 82 ? -3.231 10.000 -1.697 1.00 90.88 82 ASN A CA 1
ATOM 632 C C . ASN A 1 82 ? -2.140 9.567 -2.677 1.00 90.88 82 ASN A C 1
ATOM 634 O O . ASN A 1 82 ? -1.058 9.149 -2.258 1.00 90.88 82 ASN A O 1
ATOM 638 N N . PHE A 1 83 ? -2.421 9.676 -3.973 1.00 86.50 83 PHE A N 1
ATOM 639 C CA . PHE A 1 83 ? -1.441 9.399 -5.013 1.00 86.50 83 PHE A CA 1
ATOM 640 C C . PHE A 1 83 ? -0.638 10.661 -5.316 1.00 86.50 83 PHE A C 1
ATOM 642 O O . PHE A 1 83 ? -1.195 11.699 -5.672 1.00 86.50 83 PHE A O 1
ATOM 649 N N . ASN A 1 84 ? 0.680 10.569 -5.181 1.00 77.12 84 ASN A N 1
ATOM 650 C CA . ASN A 1 84 ? 1.582 11.666 -5.467 1.00 77.12 84 ASN A CA 1
ATOM 651 C C . ASN A 1 84 ? 2.628 11.223 -6.497 1.00 77.12 84 ASN A C 1
ATOM 653 O O . ASN A 1 84 ? 3.548 10.474 -6.177 1.00 77.12 84 ASN A O 1
ATOM 657 N N . ASP A 1 85 ? 2.495 11.745 -7.716 1.00 67.56 85 ASP A N 1
ATOM 658 C CA . ASP A 1 85 ? 3.402 11.482 -8.842 1.00 67.56 85 ASP A CA 1
ATOM 659 C C . ASP A 1 85 ? 4.697 12.319 -8.792 1.00 67.56 85 ASP A C 1
ATOM 661 O O . ASP A 1 85 ? 5.506 12.337 -9.721 1.00 67.56 85 ASP A O 1
ATOM 665 N N . SER A 1 86 ? 4.931 13.064 -7.705 1.00 64.69 86 SER A N 1
ATOM 666 C CA . SER A 1 86 ? 6.223 13.719 -7.521 1.00 64.69 86 SER A CA 1
ATOM 667 C C . SER A 1 86 ? 7.315 12.657 -7.389 1.00 64.69 86 SER A C 1
ATOM 669 O O . SER A 1 86 ? 7.358 11.882 -6.432 1.00 64.69 86 SER A O 1
ATOM 671 N N . LYS A 1 87 ? 8.224 12.643 -8.368 1.00 52.78 87 LYS A N 1
ATOM 672 C CA . LYS A 1 87 ? 9.435 11.820 -8.381 1.00 52.78 87 LYS A CA 1
ATOM 673 C C . LYS A 1 87 ? 10.364 12.239 -7.238 1.00 52.78 87 LYS A C 1
ATOM 675 O O . LYS A 1 87 ? 11.317 12.986 -7.452 1.00 52.78 87 LYS A O 1
ATOM 680 N N . ARG A 1 88 ? 10.109 11.804 -6.004 1.00 53.56 88 ARG A N 1
ATOM 681 C CA . ARG A 1 88 ? 11.179 11.754 -5.001 1.00 53.56 88 ARG A CA 1
ATOM 682 C C . ARG A 1 88 ? 12.041 10.521 -5.285 1.00 53.56 88 ARG A C 1
ATOM 684 O O . ARG A 1 88 ? 11.488 9.470 -5.593 1.00 53.56 88 ARG A O 1
ATOM 691 N N . PRO A 1 89 ? 13.373 10.613 -5.155 1.00 52.75 89 PRO A N 1
ATOM 692 C CA . PRO A 1 89 ? 14.255 9.459 -5.237 1.00 52.75 89 PRO A CA 1
ATOM 693 C C . PRO A 1 89 ? 14.132 8.649 -3.937 1.00 52.75 89 PRO A C 1
ATOM 695 O O . PRO A 1 89 ? 15.027 8.654 -3.105 1.00 52.75 89 PRO A O 1
ATOM 698 N N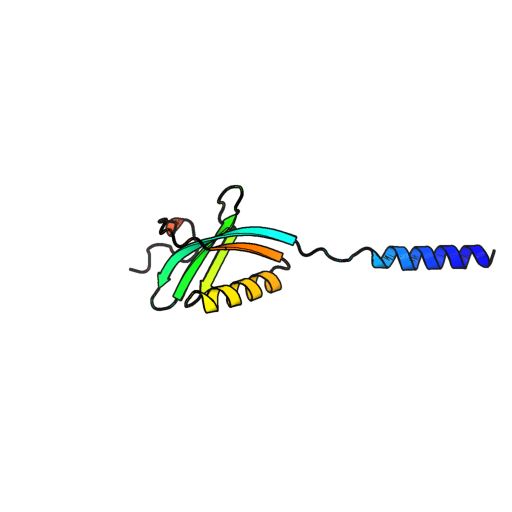 . THR A 1 90 ? 12.990 8.000 -3.712 1.00 58.03 90 THR A N 1
ATOM 699 C CA . THR A 1 90 ? 12.754 7.120 -2.551 1.00 58.03 90 THR A CA 1
ATOM 700 C C . THR A 1 90 ? 13.157 5.668 -2.825 1.00 58.03 90 THR A C 1
ATOM 702 O O . THR A 1 90 ? 12.849 4.789 -2.031 1.00 58.03 90 THR A O 1
ATOM 705 N N . GLY A 1 91 ? 13.852 5.395 -3.937 1.00 54.44 91 GLY A N 1
ATOM 706 C CA . GLY A 1 91 ? 14.196 4.033 -4.362 1.00 54.44 91 GLY A CA 1
ATOM 707 C C . GLY A 1 91 ? 15.014 3.242 -3.334 1.00 54.44 91 GLY A C 1
ATOM 708 O O . GLY A 1 91 ? 14.766 2.064 -3.140 1.00 54.44 91 GLY A O 1
ATOM 709 N N . THR A 1 92 ? 15.921 3.878 -2.589 1.00 60.09 92 THR A N 1
ATOM 710 C CA . THR A 1 92 ? 16.757 3.159 -1.608 1.00 60.09 92 THR A CA 1
ATOM 711 C C . THR A 1 92 ? 16.032 2.778 -0.317 1.00 60.09 92 THR A C 1
ATOM 713 O O . THR A 1 92 ? 16.504 1.907 0.404 1.00 60.09 92 THR A O 1
ATOM 716 N N . GLU A 1 93 ? 14.907 3.424 -0.003 1.00 64.81 93 GLU A N 1
ATOM 717 C CA . GLU A 1 93 ? 14.130 3.166 1.221 1.00 64.81 93 GLU A CA 1
ATOM 718 C C . GLU A 1 93 ? 12.990 2.163 0.981 1.00 64.81 93 GLU A C 1
ATOM 720 O O . GLU A 1 93 ? 12.397 1.640 1.924 1.00 64.81 93 GLU A O 1
ATOM 725 N N . VAL A 1 94 ? 12.679 1.888 -0.288 1.00 69.81 94 VAL A N 1
ATOM 726 C CA . VAL A 1 94 ? 11.557 1.058 -0.724 1.00 69.81 94 VAL A CA 1
ATOM 727 C C . VAL A 1 94 ? 12.092 -0.308 -1.154 1.00 69.81 94 VAL A C 1
ATOM 729 O O . VAL A 1 94 ? 12.848 -0.420 -2.117 1.00 69.81 94 VAL A O 1
ATOM 732 N N . LEU A 1 95 ? 11.699 -1.358 -0.427 1.00 66.06 95 LEU A N 1
ATOM 733 C CA . LEU A 1 95 ? 12.085 -2.740 -0.730 1.00 66.06 95 LEU A CA 1
ATOM 734 C C . LEU A 1 95 ? 11.700 -3.099 -2.179 1.00 66.06 95 LEU A C 1
ATOM 736 O O . LEU A 1 95 ? 10.546 -2.929 -2.566 1.00 66.06 95 LEU A O 1
ATOM 740 N N . GLY A 1 96 ? 12.666 -3.587 -2.963 1.00 64.88 96 GLY A N 1
ATOM 741 C CA . GLY A 1 96 ? 12.497 -3.910 -4.389 1.00 64.88 96 GLY A CA 1
ATOM 742 C C . GLY A 1 96 ? 13.025 -2.848 -5.362 1.00 64.88 96 GLY A C 1
ATOM 743 O O . GLY A 1 96 ? 13.019 -3.079 -6.565 1.00 64.88 96 GLY A O 1
ATOM 744 N N . CYS A 1 97 ? 13.502 -1.708 -4.855 1.00 69.50 97 CYS A N 1
ATOM 745 C CA . CYS A 1 97 ? 14.107 -0.637 -5.649 1.00 69.50 97 CYS A CA 1
ATOM 746 C C . CYS A 1 97 ? 15.603 -0.421 -5.339 1.00 69.50 97 CYS A C 1
ATOM 748 O O . CYS A 1 97 ? 16.142 0.653 -5.632 1.00 69.50 97 CYS A O 1
ATOM 750 N N . ASP A 1 98 ? 16.292 -1.411 -4.751 1.00 60.84 98 ASP A N 1
ATOM 751 C CA . ASP A 1 98 ? 17.744 -1.348 -4.610 1.00 60.84 98 ASP A CA 1
ATOM 752 C C . ASP A 1 98 ? 18.359 -1.298 -6.013 1.00 60.84 98 ASP A C 1
ATOM 754 O O . ASP A 1 98 ? 17.974 -2.046 -6.905 1.00 60.84 98 ASP A O 1
ATOM 758 N N . GLY A 1 99 ? 19.272 -0.358 -6.250 1.00 53.78 99 GLY A N 1
ATOM 759 C CA . GLY A 1 99 ? 19.837 -0.070 -7.573 1.00 53.78 99 GLY A CA 1
ATOM 760 C C . GLY A 1 99 ? 20.706 -1.182 -8.184 1.00 53.78 99 GLY A C 1
ATOM 761 O O . GLY A 1 99 ? 21.664 -0.869 -8.879 1.00 53.78 99 GLY A O 1
ATOM 762 N N . SER A 1 100 ? 20.417 -2.454 -7.906 1.00 47.19 100 SER A N 1
ATOM 763 C CA . SER A 1 100 ? 21.052 -3.655 -8.450 1.00 47.19 100 SER A CA 1
ATOM 764 C C . SER A 1 100 ? 20.449 -4.111 -9.788 1.00 47.19 100 SER A C 1
ATOM 766 O O . SER A 1 100 ? 20.985 -5.020 -10.417 1.00 47.19 100 SER A O 1
ATOM 768 N N . THR A 1 101 ? 19.386 -3.455 -10.267 1.00 45.66 101 THR A N 1
ATOM 769 C CA . THR A 1 101 ? 18.861 -3.607 -11.634 1.00 45.66 101 THR A CA 1
ATOM 770 C C . THR A 1 101 ? 19.003 -2.303 -12.424 1.00 45.66 101 THR A C 1
ATOM 772 O O . THR A 1 101 ? 18.046 -1.562 -12.643 1.00 45.66 101 THR A O 1
ATOM 775 N N . GLN A 1 102 ? 20.236 -2.020 -12.848 1.00 38.47 102 GLN A N 1
ATOM 776 C CA . GLN A 1 102 ? 20.524 -1.272 -14.076 1.00 38.47 102 GLN A CA 1
ATOM 777 C C . GLN A 1 102 ? 21.388 -2.136 -14.986 1.00 38.47 102 GLN A C 1
ATOM 779 O O . GLN A 1 102 ? 22.335 -2.763 -14.459 1.00 38.47 102 GLN A O 1
#

Secondary structure (DSSP, 8-state):
-HHHHHHHHHHHHHHTT-----PEEEEEEEEEEEEETTEEEEEEEETTT--EEEEEEESSHHHHHHHHHHHHHHHTEEEEEEEE------TTTSTT--TT--

Foldseek 3Di:
DVVVVVVVVVVVVVVVVPPPPDQAEFEWEWEFQDDDVQKTKIFTAGPPPRQTPAIFIDSDDVRRVVSQVVVCVVPSHHYPYDYDHPDDNCLVRYPPSDVPDD

Organism: NCBI:txid1705564

Radius of gyration: 21.77 Å; chains: 1; bounding box: 58×32×58 Å

pLDDT: mean 78.66, std 14.98, range [38.47, 95.19]

Sequence (102 aa):
MKKIAFVLALLFFLGTVSMASATTTKVVNLKQACRSGDIIIYGMFDAKDNSVMGTIEAEGFYDLVTAIKVYELKNDVHLIWNFNDSKRPTGTEVLGCDGSTQ